Protein AF-A0A7J0E6T0-F1 (afdb_monomer_lite)

pLDDT: mean 89.91, std 10.56, range [43.28, 98.25]

Foldseek 3Di:
DVVLLVCLVPPQLVVCLVCLVVLLVVLLVCCPDDLVCNLVSLQSNLSNCCRNCVVPLPDCSLVSNVVSLLVVCVVPLLPPSSQLSNLVRCLSNCVSNFQVCVVVCVRLVVSLVVQCPDPDPSSVVSSVVVVVSNCVRNPDPDDVPDDD

Organism: NCBI:txid165716

Radius of gyration: 15.79 Å; chains: 1; bounding box: 42×30×42 Å

Structure (mmCIF, N/CA/C/O backbone):
data_AF-A0A7J0E6T0-F1
#
_entry.id   AF-A0A7J0E6T0-F1
#
loop_
_atom_site.group_PDB
_atom_site.id
_atom_site.type_symbol
_atom_site.label_atom_id
_atom_site.label_alt_id
_atom_site.label_comp_id
_atom_site.label_asym_id
_atom_site.label_entity_id
_atom_site.label_seq_id
_atom_site.pdbx_PDB_ins_code
_atom_site.Cartn_x
_atom_site.Cartn_y
_atom_site.Cartn_z
_atom_site.occupancy
_atom_site.B_iso_or_equiv
_atom_site.auth_seq_id
_atom_site.auth_comp_id
_atom_site.auth_asym_id
_atom_site.auth_atom_id
_atom_site.pdbx_PDB_model_num
ATOM 1 N N . MET A 1 1 ? 13.694 12.476 4.412 1.00 83.06 1 MET A N 1
ATOM 2 C CA . MET A 1 1 ? 12.425 11.901 3.908 1.00 83.06 1 MET A CA 1
ATOM 3 C C . MET A 1 1 ? 11.641 12.893 3.055 1.00 83.06 1 MET A C 1
ATOM 5 O O . MET A 1 1 ? 11.474 12.620 1.878 1.00 83.06 1 MET A O 1
ATOM 9 N N . VAL A 1 2 ? 11.247 14.068 3.568 1.00 88.81 2 VAL A N 1
ATOM 10 C CA . VAL A 1 2 ? 10.478 15.071 2.789 1.00 88.81 2 VAL A CA 1
ATOM 11 C C . VAL A 1 2 ? 11.167 15.480 1.480 1.00 88.81 2 VAL A C 1
ATOM 13 O O . VAL A 1 2 ? 10.530 15.484 0.432 1.00 88.81 2 VAL A O 1
ATOM 16 N N . SER A 1 3 ? 12.481 15.731 1.500 1.00 89.38 3 SER A N 1
ATOM 17 C CA . SER A 1 3 ? 13.231 16.058 0.279 1.00 89.38 3 SER A CA 1
ATOM 18 C C . SER A 1 3 ? 13.195 14.929 -0.755 1.00 89.38 3 SER A C 1
ATOM 20 O O . SER A 1 3 ? 13.057 15.203 -1.938 1.00 89.38 3 SER A O 1
ATOM 22 N N . PHE A 1 4 ? 13.245 13.663 -0.326 1.00 88.19 4 PHE A N 1
ATOM 23 C CA . PHE A 1 4 ? 13.138 12.513 -1.230 1.00 88.19 4 PHE A CA 1
ATOM 24 C C . PHE A 1 4 ? 11.735 12.374 -1.821 1.00 88.19 4 PHE A C 1
ATOM 26 O O . PHE A 1 4 ? 11.618 12.105 -3.009 1.00 88.19 4 PHE A O 1
ATOM 33 N N . ILE A 1 5 ? 10.682 12.625 -1.033 1.00 91.25 5 ILE A N 1
ATOM 34 C CA . ILE A 1 5 ? 9.303 12.690 -1.543 1.00 91.25 5 ILE A CA 1
ATOM 35 C C . ILE A 1 5 ? 9.196 13.781 -2.613 1.00 91.25 5 ILE A C 1
ATOM 37 O O . ILE A 1 5 ? 8.655 13.544 -3.691 1.00 91.25 5 ILE A O 1
ATOM 41 N N . HIS A 1 6 ? 9.740 14.970 -2.336 1.00 90.69 6 HIS A N 1
ATOM 42 C CA . HIS A 1 6 ? 9.735 16.075 -3.289 1.00 90.69 6 HIS A CA 1
ATOM 43 C C . HIS A 1 6 ? 10.508 15.728 -4.566 1.00 90.69 6 HIS A C 1
ATOM 45 O O . HIS A 1 6 ? 9.999 15.952 -5.660 1.00 90.69 6 HIS A O 1
ATOM 51 N N . LEU A 1 7 ? 11.705 15.148 -4.448 1.00 89.56 7 LEU A N 1
ATOM 52 C CA . LEU A 1 7 ? 12.484 14.701 -5.603 1.00 89.56 7 LEU A CA 1
ATOM 53 C C . LEU A 1 7 ? 11.707 13.661 -6.413 1.00 89.56 7 LEU A C 1
ATOM 55 O O . LEU A 1 7 ? 11.526 13.842 -7.607 1.00 89.56 7 LEU A O 1
ATOM 59 N N . ALA A 1 8 ? 11.151 12.635 -5.773 1.00 88.50 8 ALA A N 1
ATOM 60 C CA . ALA A 1 8 ? 10.427 11.566 -6.456 1.00 88.50 8 ALA A CA 1
ATOM 61 C C . ALA A 1 8 ? 9.180 12.050 -7.222 1.00 88.50 8 ALA A C 1
ATOM 63 O O . ALA A 1 8 ? 8.813 11.449 -8.229 1.00 88.50 8 ALA A O 1
ATOM 64 N N . LYS A 1 9 ? 8.539 13.137 -6.762 1.00 89.06 9 LYS A N 1
ATOM 65 C CA . LYS A 1 9 ? 7.382 13.757 -7.433 1.00 89.06 9 LYS A CA 1
ATOM 66 C C . LYS A 1 9 ? 7.761 14.689 -8.590 1.00 89.06 9 LYS A C 1
ATOM 68 O O . LYS A 1 9 ? 6.918 14.921 -9.450 1.00 89.06 9 LYS A O 1
ATOM 73 N N . ASN A 1 10 ? 8.977 15.239 -8.604 1.00 89.31 10 ASN A N 1
ATOM 74 C CA . ASN A 1 10 ? 9.367 16.311 -9.533 1.00 89.31 10 ASN A CA 1
ATOM 75 C C . ASN A 1 10 ? 10.509 15.939 -10.491 1.00 89.31 10 ASN A C 1
ATOM 77 O O . ASN A 1 10 ? 10.683 16.595 -11.514 1.00 89.31 10 ASN A O 1
ATOM 81 N N . VAL A 1 11 ? 11.301 14.919 -10.165 1.00 86.19 11 VAL A N 1
ATOM 82 C CA . VAL A 1 11 ? 12.471 14.489 -10.936 1.00 86.19 11 VAL A CA 1
ATOM 83 C C . VAL A 1 11 ? 12.089 13.366 -11.898 1.00 86.19 11 VAL A C 1
ATOM 85 O O . VAL A 1 11 ? 11.204 12.556 -11.619 1.00 86.19 11 VAL A O 1
ATOM 88 N N . ASN A 1 12 ? 12.763 13.310 -13.048 1.00 79.69 12 ASN A N 1
ATOM 89 C CA . ASN A 1 12 ? 12.563 12.244 -14.022 1.00 79.69 12 ASN A CA 1
ATOM 90 C C . ASN A 1 12 ? 13.073 10.898 -13.475 1.00 79.69 12 ASN A C 1
ATOM 92 O O . ASN A 1 12 ? 14.178 10.812 -12.940 1.00 79.69 12 ASN A O 1
ATOM 96 N N . ALA A 1 13 ? 12.308 9.824 -13.683 1.00 79.88 13 ALA A N 1
ATOM 97 C CA . ALA A 1 13 ? 12.660 8.471 -13.248 1.00 79.88 13 ALA A CA 1
ATOM 98 C C . ALA A 1 13 ? 14.049 8.025 -13.740 1.00 79.88 13 ALA A C 1
ATOM 100 O O . ALA A 1 13 ? 14.756 7.310 -13.034 1.00 79.88 13 ALA A O 1
ATOM 101 N N . ALA A 1 14 ? 14.467 8.494 -14.921 1.00 82.31 14 ALA A N 1
ATOM 102 C CA . ALA A 1 14 ? 15.777 8.190 -15.493 1.00 82.31 14 ALA A CA 1
ATOM 103 C C . ALA A 1 14 ? 16.955 8.663 -14.624 1.00 82.31 14 ALA A C 1
ATOM 105 O O . ALA A 1 14 ? 17.997 8.020 -14.640 1.00 82.31 14 ALA A O 1
ATOM 106 N N . GLU A 1 15 ? 16.809 9.750 -13.861 1.00 83.19 15 GLU A N 1
ATOM 107 C CA . GLU A 1 15 ? 17.873 10.256 -12.980 1.00 83.19 15 GLU A CA 1
ATOM 108 C C . GLU A 1 15 ? 17.982 9.424 -11.696 1.00 83.19 15 GLU A C 1
ATOM 110 O O . GLU A 1 15 ? 19.079 9.170 -11.203 1.00 83.19 15 GLU A O 1
ATOM 115 N N . LEU A 1 16 ? 16.845 8.941 -11.186 1.00 83.44 16 LEU A N 1
ATOM 116 C CA . LEU A 1 16 ? 16.788 8.098 -9.989 1.00 83.44 16 LEU A CA 1
ATOM 117 C C . LEU A 1 16 ? 17.165 6.637 -10.275 1.00 83.44 16 LEU A C 1
ATOM 119 O O . LEU A 1 16 ? 17.676 5.961 -9.385 1.00 83.44 16 LEU A O 1
ATOM 123 N N . GLY A 1 17 ? 16.962 6.159 -11.508 1.00 81.69 17 GLY A N 1
ATOM 124 C CA . GLY A 1 17 ? 17.237 4.773 -11.902 1.00 81.69 17 GLY A CA 1
ATOM 125 C C . GLY A 1 17 ? 18.700 4.344 -11.735 1.00 81.69 17 GLY A C 1
ATOM 126 O O . GLY A 1 17 ? 18.964 3.189 -11.427 1.00 81.69 17 GLY A O 1
ATOM 127 N N . TRP A 1 18 ? 19.661 5.269 -11.838 1.00 84.75 18 TRP A N 1
ATOM 128 C CA . TRP A 1 18 ? 21.090 4.964 -11.636 1.00 84.75 18 TRP A CA 1
ATOM 129 C C . TRP A 1 18 ? 21.424 4.521 -10.206 1.00 84.75 18 TRP A C 1
ATOM 131 O O . TRP A 1 18 ? 22.446 3.877 -9.985 1.00 84.75 18 TRP A O 1
ATOM 141 N N . TYR A 1 19 ? 20.567 4.865 -9.244 1.00 88.56 19 TYR A N 1
ATOM 142 C CA . TYR A 1 19 ? 20.732 4.553 -7.825 1.00 88.56 19 TYR A CA 1
ATOM 143 C C . TYR A 1 19 ? 19.592 3.675 -7.295 1.00 88.56 19 TYR A C 1
ATOM 145 O O . TYR A 1 19 ? 19.377 3.622 -6.084 1.00 88.56 19 TYR A O 1
ATOM 153 N N . GLU A 1 20 ? 18.863 3.001 -8.192 1.00 90.31 20 GLU A N 1
ATOM 154 C CA . GLU A 1 20 ? 17.663 2.213 -7.897 1.00 90.31 20 GLU A CA 1
ATOM 155 C C . GLU A 1 20 ? 17.837 1.310 -6.673 1.00 90.31 20 GLU A C 1
ATOM 157 O O . GLU A 1 20 ? 17.125 1.483 -5.684 1.00 90.31 20 GLU A O 1
ATOM 162 N N . ASP A 1 21 ? 18.809 0.396 -6.705 1.00 92.38 21 ASP A N 1
ATOM 163 C CA . ASP A 1 21 ? 18.957 -0.609 -5.651 1.00 92.38 21 ASP A CA 1
ATOM 164 C C . ASP A 1 21 ? 19.275 0.021 -4.292 1.00 92.38 21 ASP A C 1
ATOM 166 O O . ASP A 1 21 ? 18.720 -0.380 -3.272 1.00 92.38 21 ASP A O 1
ATOM 170 N N . VAL A 1 22 ? 20.123 1.052 -4.269 1.00 93.06 22 VAL A N 1
ATOM 171 C CA . VAL A 1 22 ? 20.520 1.738 -3.030 1.00 93.06 22 VAL A CA 1
ATOM 172 C C . VAL A 1 22 ? 19.335 2.492 -2.429 1.00 93.06 22 VAL A C 1
ATOM 174 O O . VAL A 1 22 ? 19.102 2.436 -1.221 1.00 93.06 22 VAL A O 1
ATOM 177 N N . ILE A 1 23 ? 18.565 3.187 -3.270 1.00 92.56 23 ILE A N 1
ATOM 178 C CA . ILE A 1 23 ? 17.395 3.951 -2.834 1.00 92.56 23 ILE A CA 1
ATOM 179 C C . ILE A 1 23 ? 16.306 3.009 -2.312 1.00 92.56 23 ILE A C 1
ATOM 181 O O . ILE A 1 23 ? 15.731 3.261 -1.249 1.00 92.56 23 ILE A O 1
ATOM 185 N N . LEU A 1 24 ? 16.007 1.931 -3.039 1.00 94.06 24 LEU A N 1
ATOM 186 C CA . LEU A 1 24 ? 14.936 1.006 -2.674 1.00 94.06 24 LEU A CA 1
ATOM 187 C C . LEU A 1 24 ? 15.312 0.123 -1.479 1.00 94.06 24 LEU A C 1
ATOM 189 O O . LEU A 1 24 ? 14.441 -0.183 -0.657 1.00 94.06 24 LEU A O 1
ATOM 193 N N . ASP A 1 25 ? 16.591 -0.219 -1.308 1.00 93.94 25 ASP A N 1
ATOM 194 C CA . ASP A 1 25 ? 17.048 -0.902 -0.098 1.00 93.94 25 ASP A CA 1
ATOM 195 C C . ASP A 1 25 ? 16.944 0.011 1.129 1.00 93.94 25 ASP A C 1
ATOM 197 O O . ASP A 1 25 ? 16.386 -0.392 2.152 1.00 93.94 25 ASP A O 1
ATOM 201 N N . ALA A 1 26 ? 17.349 1.280 1.003 1.00 92.25 26 ALA A N 1
ATOM 202 C CA . ALA A 1 26 ? 17.151 2.269 2.058 1.00 92.25 26 ALA A CA 1
ATOM 203 C C . ALA A 1 26 ? 15.661 2.462 2.391 1.00 92.25 26 ALA A C 1
ATOM 205 O O . ALA A 1 26 ? 15.307 2.615 3.561 1.00 92.25 26 ALA A O 1
ATOM 206 N N . CYS A 1 27 ? 14.765 2.419 1.397 1.00 92.94 27 CYS A N 1
ATOM 207 C CA . CYS A 1 27 ? 13.322 2.422 1.647 1.00 92.94 27 CYS A CA 1
ATOM 208 C C . CYS A 1 27 ? 12.912 1.218 2.503 1.00 92.94 27 CYS A C 1
ATOM 210 O O . CYS A 1 27 ? 12.275 1.421 3.531 1.00 92.94 27 CYS A O 1
ATOM 212 N N . CYS A 1 28 ? 13.333 -0.002 2.143 1.00 91.12 28 CYS A N 1
ATOM 213 C CA . CYS A 1 28 ? 13.024 -1.217 2.908 1.00 91.12 28 CYS A CA 1
ATOM 214 C C . CYS A 1 28 ? 13.484 -1.120 4.367 1.00 91.12 28 CYS A C 1
ATOM 216 O O . CYS A 1 28 ? 12.699 -1.372 5.277 1.00 91.12 28 CYS A O 1
ATOM 218 N N . GLN A 1 29 ? 14.735 -0.712 4.596 1.00 90.25 29 GLN A N 1
ATOM 219 C CA . GLN A 1 29 ? 15.300 -0.602 5.944 1.00 90.25 29 GLN A CA 1
ATOM 220 C C . GLN A 1 29 ? 14.546 0.422 6.805 1.00 90.25 29 GLN A C 1
ATOM 222 O O . GLN A 1 29 ? 14.337 0.207 7.998 1.00 90.25 29 GLN A O 1
ATOM 227 N N . ASN A 1 30 ? 14.076 1.515 6.195 1.00 90.50 30 ASN A N 1
ATOM 228 C CA . ASN A 1 30 ? 13.333 2.553 6.902 1.00 90.50 30 ASN A CA 1
ATOM 229 C C . ASN A 1 30 ? 11.903 2.138 7.286 1.00 90.50 30 ASN A C 1
ATOM 231 O O . ASN A 1 30 ? 11.332 2.771 8.173 1.00 90.50 30 ASN A O 1
ATOM 235 N N . ILE A 1 31 ? 11.318 1.086 6.699 1.00 88.31 31 ILE A N 1
ATOM 236 C CA . ILE A 1 31 ? 9.972 0.599 7.072 1.00 88.31 31 ILE A CA 1
ATOM 237 C C . ILE A 1 31 ? 9.936 0.172 8.557 1.00 88.31 31 ILE A C 1
ATOM 239 O O . ILE A 1 31 ? 8.924 0.329 9.234 1.00 88.31 31 ILE A O 1
ATOM 243 N N . ALA A 1 32 ? 11.061 -0.245 9.138 1.00 82.06 32 ALA A N 1
ATOM 244 C CA . ALA A 1 32 ? 11.132 -0.581 10.560 1.00 82.06 32 ALA A CA 1
ATOM 245 C C . ALA A 1 32 ? 11.173 0.618 11.530 1.00 82.06 32 ALA A C 1
ATOM 247 O O . ALA A 1 32 ? 11.399 0.431 12.725 1.00 82.06 32 ALA A O 1
ATOM 248 N N . SER A 1 33 ? 10.943 1.838 11.042 1.00 80.75 33 SER A N 1
ATOM 249 C CA . SER A 1 33 ? 11.016 3.070 11.834 1.00 80.75 33 SER A CA 1
ATOM 250 C C . SER A 1 33 ? 9.925 3.218 12.910 1.00 80.75 33 SER A C 1
ATOM 252 O O . SER A 1 33 ? 8.929 2.485 12.954 1.00 80.75 33 SER A O 1
ATOM 254 N N . SER A 1 34 ? 10.124 4.212 13.785 1.00 80.12 34 SER A N 1
ATOM 255 C CA . SER A 1 34 ? 9.163 4.633 14.808 1.00 80.12 34 SER A CA 1
ATOM 256 C C . SER A 1 34 ? 7.873 5.212 14.209 1.00 80.12 34 SER A C 1
ATOM 258 O O . SER A 1 34 ? 7.821 5.611 13.043 1.00 80.12 34 SER A O 1
ATOM 260 N N . ASP A 1 35 ? 6.828 5.279 15.038 1.00 79.12 35 ASP A N 1
ATOM 261 C CA . ASP A 1 35 ? 5.486 5.733 14.646 1.00 79.12 35 ASP A CA 1
ATOM 262 C C . ASP A 1 35 ? 5.479 7.172 14.108 1.00 79.12 35 ASP A C 1
ATOM 264 O O . ASP A 1 35 ? 4.828 7.445 13.102 1.00 79.12 35 ASP A O 1
ATOM 268 N N . GLU A 1 36 ? 6.279 8.062 14.701 1.00 85.06 36 GLU A N 1
ATOM 269 C CA . GLU A 1 36 ? 6.322 9.495 14.367 1.00 85.06 36 GLU A CA 1
ATOM 270 C C . GLU A 1 36 ? 6.668 9.771 12.897 1.00 85.06 36 GLU A C 1
ATOM 272 O O . GLU A 1 36 ? 6.155 10.710 12.287 1.00 85.06 36 GLU A O 1
ATOM 277 N N . ILE A 1 37 ? 7.540 8.948 12.310 1.00 89.00 37 ILE A N 1
ATOM 278 C CA . ILE A 1 37 ? 8.016 9.127 10.933 1.00 89.00 37 ILE A CA 1
ATOM 279 C C . ILE A 1 37 ? 7.409 8.126 9.957 1.00 89.00 37 ILE A C 1
ATOM 281 O O . ILE A 1 37 ? 7.618 8.258 8.750 1.00 89.00 37 ILE A O 1
ATOM 285 N N . TRP A 1 38 ? 6.620 7.166 10.446 1.00 90.88 38 TRP A N 1
ATOM 286 C CA . TRP A 1 38 ? 6.018 6.115 9.628 1.00 90.88 38 TRP A CA 1
ATOM 287 C C . TRP A 1 38 ? 5.267 6.681 8.423 1.00 90.88 38 TRP A C 1
ATOM 289 O O . TRP A 1 38 ? 5.419 6.184 7.309 1.00 90.88 38 TRP A O 1
ATOM 299 N N . ASN A 1 39 ? 4.539 7.786 8.609 1.00 92.81 39 ASN A N 1
ATOM 300 C CA . ASN A 1 39 ? 3.807 8.401 7.511 1.00 92.81 39 ASN A CA 1
ATOM 301 C C . ASN A 1 39 ? 4.686 8.901 6.371 1.00 92.81 39 ASN A C 1
ATOM 303 O O . ASN A 1 39 ? 4.385 8.663 5.201 1.00 92.81 39 ASN A O 1
ATOM 307 N N . LEU A 1 40 ? 5.806 9.528 6.715 1.00 93.75 40 LEU A N 1
ATOM 308 C CA . LEU A 1 40 ? 6.773 9.986 5.729 1.00 93.75 40 LEU A CA 1
ATOM 309 C C . LEU A 1 40 ? 7.489 8.805 5.069 1.00 93.75 40 LEU A C 1
ATOM 311 O O . LEU A 1 40 ? 7.773 8.863 3.876 1.00 93.75 40 LEU A O 1
ATOM 315 N N . VAL A 1 41 ? 7.763 7.733 5.817 1.00 94.00 41 VAL A N 1
ATOM 316 C CA . VAL A 1 41 ? 8.403 6.519 5.292 1.00 94.00 41 VAL A CA 1
ATOM 317 C C . VAL A 1 41 ? 7.510 5.818 4.276 1.00 94.00 41 VAL A C 1
ATOM 319 O O . VAL A 1 41 ? 7.993 5.461 3.201 1.00 94.00 41 VAL A O 1
ATOM 322 N N . VAL A 1 42 ? 6.224 5.627 4.584 1.00 95.31 42 VAL A N 1
ATOM 323 C CA . VAL A 1 42 ? 5.271 4.996 3.662 1.00 95.31 42 VAL A CA 1
ATOM 324 C C . VAL A 1 42 ? 5.147 5.827 2.392 1.00 95.31 42 VAL A C 1
ATOM 326 O O . VAL A 1 42 ? 5.325 5.281 1.303 1.00 95.31 42 VAL A O 1
ATOM 329 N N . GLU A 1 43 ? 4.882 7.131 2.515 1.00 95.88 43 GLU A N 1
ATOM 330 C CA . GLU A 1 43 ? 4.736 8.013 1.354 1.00 95.88 43 GLU A CA 1
ATOM 331 C C . GLU A 1 43 ? 5.997 7.991 0.486 1.00 95.88 43 GLU A C 1
ATOM 333 O O . GLU A 1 43 ? 5.927 7.743 -0.717 1.00 95.88 43 GLU A O 1
ATOM 338 N N . MET A 1 44 ? 7.165 8.185 1.102 1.00 95.38 44 MET A N 1
ATOM 339 C CA . MET A 1 44 ? 8.452 8.166 0.411 1.00 95.38 44 MET A CA 1
ATOM 340 C C . MET A 1 44 ? 8.673 6.847 -0.327 1.00 95.38 44 MET A C 1
ATOM 342 O O . MET A 1 44 ? 9.036 6.863 -1.501 1.00 95.38 44 MET A O 1
ATOM 346 N N . SER A 1 45 ? 8.421 5.722 0.341 1.00 95.56 45 SER A N 1
ATOM 347 C CA . SER A 1 45 ? 8.636 4.387 -0.218 1.00 95.56 45 SER A CA 1
ATOM 348 C C . SER A 1 45 ? 7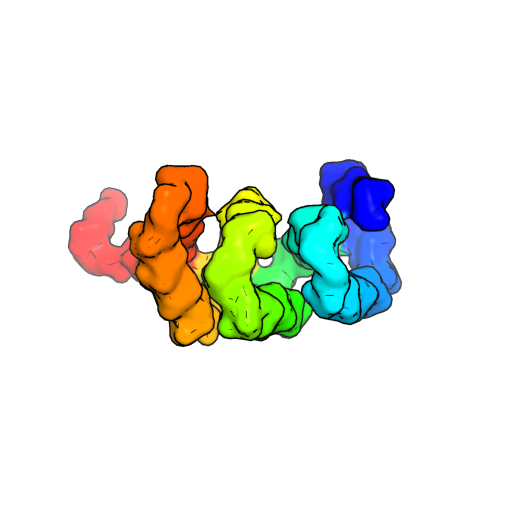.706 4.119 -1.400 1.00 95.56 45 SER A C 1
ATOM 350 O O . SER A 1 45 ? 8.161 3.634 -2.432 1.00 95.56 45 SER A O 1
ATOM 352 N N . VAL A 1 46 ? 6.420 4.473 -1.290 1.00 96.31 46 VAL A N 1
ATOM 353 C CA . VAL A 1 46 ? 5.451 4.312 -2.384 1.00 96.31 46 VAL A CA 1
ATOM 354 C C . VAL A 1 46 ? 5.827 5.184 -3.581 1.00 96.31 46 VAL A C 1
ATOM 356 O O . VAL A 1 46 ? 5.862 4.693 -4.713 1.00 96.31 46 VAL A O 1
ATOM 359 N N . VAL A 1 47 ? 6.128 6.466 -3.358 1.00 95.19 47 VAL A N 1
ATOM 360 C CA . VAL A 1 47 ? 6.414 7.404 -4.451 1.00 95.19 47 VAL A CA 1
ATOM 361 C C . VAL A 1 47 ? 7.736 7.057 -5.139 1.00 95.19 47 VAL A C 1
ATOM 363 O O . VAL A 1 47 ? 7.769 7.001 -6.365 1.00 95.19 47 VAL A O 1
ATOM 366 N N . LEU A 1 48 ? 8.809 6.763 -4.395 1.00 94.44 48 LEU A N 1
ATOM 367 C CA . LEU A 1 48 ? 10.094 6.379 -4.992 1.00 94.44 48 LEU A CA 1
ATOM 368 C C . LEU A 1 48 ? 9.991 5.068 -5.763 1.00 94.44 48 LEU A C 1
ATOM 370 O O . LEU A 1 48 ? 10.424 5.008 -6.910 1.00 94.44 48 LEU A O 1
ATOM 374 N N . LEU A 1 49 ? 9.373 4.043 -5.173 1.00 94.75 49 LEU A N 1
ATOM 375 C CA . LEU A 1 49 ? 9.210 2.751 -5.830 1.00 94.75 49 LEU A CA 1
ATOM 376 C C . LEU A 1 49 ? 8.416 2.880 -7.130 1.00 94.75 49 LEU A C 1
ATOM 378 O O . LEU A 1 49 ? 8.848 2.390 -8.168 1.00 94.75 49 LEU A O 1
ATOM 382 N N . THR A 1 50 ? 7.271 3.561 -7.092 1.00 92.94 50 THR A N 1
ATOM 383 C CA . THR A 1 50 ? 6.431 3.728 -8.287 1.00 92.94 50 THR A CA 1
ATOM 384 C C . THR A 1 50 ? 7.044 4.660 -9.330 1.00 92.94 50 THR A C 1
ATOM 386 O O . THR A 1 50 ? 6.732 4.509 -10.509 1.00 92.94 50 THR A O 1
ATOM 389 N N . CYS A 1 51 ? 7.919 5.589 -8.931 1.00 91.75 51 CYS A N 1
ATOM 390 C CA . CYS A 1 51 ? 8.682 6.430 -9.849 1.00 91.75 51 CYS A CA 1
ATOM 391 C C . CYS A 1 51 ? 9.789 5.627 -10.547 1.00 91.75 51 CYS A C 1
ATOM 393 O O . CYS A 1 51 ? 9.839 5.601 -11.776 1.00 91.75 51 CYS A O 1
ATOM 395 N N . ILE A 1 52 ? 10.617 4.912 -9.778 1.00 91.88 52 ILE A N 1
ATOM 396 C CA . ILE A 1 52 ? 11.773 4.158 -10.282 1.00 91.88 52 ILE A CA 1
ATOM 397 C C . ILE A 1 52 ? 11.325 2.932 -11.095 1.00 91.88 52 ILE A C 1
ATOM 399 O O . ILE A 1 52 ? 11.762 2.743 -12.225 1.00 91.88 52 ILE A O 1
ATOM 403 N N . GLN A 1 53 ? 10.381 2.138 -10.576 1.00 90.25 53 GLN A N 1
ATOM 404 C CA . GLN A 1 53 ? 9.935 0.876 -11.190 1.00 90.25 53 GLN A CA 1
ATOM 405 C C . GLN A 1 53 ? 8.741 1.027 -12.139 1.00 90.25 53 GLN A C 1
ATOM 407 O O . GLN A 1 53 ? 8.084 0.041 -12.482 1.00 90.25 53 GLN A O 1
ATOM 412 N N . ARG A 1 54 ? 8.415 2.250 -12.576 1.00 82.88 54 ARG A N 1
ATOM 413 C CA . ARG A 1 54 ? 7.208 2.524 -13.376 1.00 82.88 54 ARG A CA 1
ATOM 414 C C . ARG A 1 54 ? 7.102 1.658 -14.636 1.00 82.88 54 ARG A C 1
ATOM 416 O O . ARG A 1 54 ? 6.001 1.294 -15.041 1.00 82.88 54 ARG A O 1
ATOM 423 N N . SER A 1 55 ? 8.235 1.359 -15.269 1.00 82.94 55 SER A N 1
ATOM 424 C CA . SER A 1 55 ? 8.325 0.555 -16.493 1.00 82.94 55 SER A CA 1
ATOM 425 C C . SER A 1 55 ? 8.272 -0.956 -16.244 1.00 82.94 55 SER A C 1
ATOM 427 O O . SER A 1 55 ? 8.027 -1.711 -17.185 1.00 82.94 55 SER A O 1
ATOM 429 N N . ASN A 1 56 ? 8.465 -1.409 -15.000 1.00 87.19 56 ASN A N 1
ATOM 430 C CA . ASN A 1 56 ? 8.528 -2.820 -14.633 1.00 87.19 56 ASN A CA 1
ATOM 431 C C . ASN A 1 56 ? 7.634 -3.136 -13.415 1.00 87.19 56 ASN A C 1
ATOM 433 O O . ASN A 1 56 ? 8.131 -3.352 -12.308 1.00 87.19 56 ASN A O 1
ATOM 437 N N . PRO A 1 57 ? 6.305 -3.255 -13.601 1.00 81.06 57 PRO A N 1
ATOM 438 C CA . PRO A 1 57 ? 5.370 -3.568 -12.514 1.00 81.06 57 PRO A CA 1
ATOM 439 C C . PRO A 1 57 ? 5.557 -4.974 -11.915 1.00 81.06 57 PRO A C 1
ATOM 441 O O . PRO A 1 57 ? 4.935 -5.300 -10.909 1.00 81.06 57 PRO A O 1
ATOM 444 N N . ARG A 1 58 ? 6.395 -5.822 -12.530 1.00 87.00 58 ARG A N 1
ATOM 445 C CA . ARG A 1 58 ? 6.761 -7.158 -12.030 1.00 87.00 58 ARG A CA 1
ATOM 446 C C . ARG A 1 58 ? 8.107 -7.177 -11.306 1.00 87.00 58 ARG A C 1
ATOM 448 O O . ARG A 1 58 ? 8.608 -8.256 -11.002 1.00 87.00 58 ARG A O 1
ATOM 455 N N . SER A 1 59 ? 8.702 -6.011 -11.058 1.00 91.69 59 SER A N 1
ATOM 456 C CA . SER A 1 59 ? 9.935 -5.910 -10.287 1.00 91.69 59 SER A CA 1
ATOM 457 C C . SER A 1 59 ? 9.758 -6.529 -8.900 1.00 91.69 59 SER A C 1
ATOM 459 O O . SER A 1 59 ? 8.769 -6.268 -8.210 1.00 91.69 59 SER A O 1
ATOM 461 N N . THR A 1 60 ? 10.742 -7.319 -8.472 1.00 93.62 60 THR A N 1
ATOM 462 C CA . THR A 1 60 ? 10.775 -7.942 -7.139 1.00 93.62 60 THR A CA 1
ATOM 463 C C . THR A 1 60 ? 10.801 -6.899 -6.021 1.00 93.62 60 THR A C 1
ATOM 465 O O . THR A 1 60 ? 10.393 -7.184 -4.896 1.00 93.62 60 THR A O 1
ATOM 468 N N . TRP A 1 61 ? 11.193 -5.658 -6.327 1.00 95.25 61 TRP A N 1
ATOM 469 C CA . TRP A 1 61 ? 11.126 -4.537 -5.396 1.00 95.25 61 TRP A CA 1
ATOM 470 C C . TRP A 1 61 ? 9.699 -4.219 -4.933 1.00 95.25 61 TRP A C 1
ATOM 472 O O . TRP A 1 61 ? 9.520 -3.851 -3.771 1.00 95.25 61 TRP A O 1
ATOM 482 N N . PHE A 1 62 ? 8.680 -4.418 -5.783 1.00 94.06 62 PHE A N 1
ATOM 483 C CA . PHE A 1 62 ? 7.280 -4.283 -5.361 1.00 94.06 62 PHE A CA 1
ATOM 484 C C . PHE A 1 62 ? 6.912 -5.310 -4.302 1.00 94.06 62 PHE A C 1
ATOM 486 O O . PHE A 1 62 ? 6.341 -4.950 -3.274 1.00 94.06 62 PHE A O 1
ATOM 493 N N . GLU A 1 63 ? 7.277 -6.571 -4.530 1.00 92.81 63 GLU A N 1
ATOM 494 C CA . GLU A 1 63 ? 7.034 -7.648 -3.579 1.00 92.81 63 GLU A CA 1
ATOM 495 C C . GLU A 1 63 ? 7.767 -7.390 -2.259 1.00 92.81 63 GLU A C 1
ATOM 497 O O . GLU A 1 63 ? 7.147 -7.485 -1.200 1.00 92.81 63 GLU A O 1
ATOM 502 N N . LYS A 1 64 ? 9.054 -7.021 -2.315 1.00 94.56 64 LYS A N 1
ATOM 503 C CA . LYS A 1 64 ? 9.899 -6.781 -1.136 1.00 94.56 64 LYS A CA 1
ATOM 504 C C . LYS A 1 64 ? 9.346 -5.639 -0.277 1.00 94.56 64 LYS A C 1
ATOM 506 O O . LYS A 1 64 ? 9.035 -5.855 0.891 1.00 94.56 64 LYS A O 1
ATOM 511 N N . ILE A 1 65 ? 9.138 -4.454 -0.858 1.00 95.50 65 ILE A N 1
ATOM 512 C CA . ILE A 1 65 ? 8.655 -3.274 -0.118 1.00 95.50 65 ILE A CA 1
ATOM 513 C C . ILE A 1 65 ? 7.238 -3.493 0.418 1.00 95.50 65 ILE A C 1
ATOM 515 O O . ILE A 1 65 ? 6.977 -3.210 1.589 1.00 95.50 65 ILE A O 1
ATOM 519 N N . LEU A 1 66 ? 6.321 -4.022 -0.401 1.00 95.31 66 LEU A N 1
ATOM 520 C CA . LEU A 1 66 ? 4.959 -4.296 0.056 1.00 95.31 66 LEU A CA 1
ATOM 521 C C . LEU A 1 66 ? 4.961 -5.339 1.178 1.00 95.31 66 LEU A C 1
ATOM 523 O O . LEU A 1 66 ? 4.242 -5.180 2.163 1.00 95.31 66 LEU A O 1
ATOM 527 N N . SER A 1 67 ? 5.786 -6.380 1.062 1.00 94.50 67 SER A N 1
ATOM 528 C CA . SER A 1 67 ? 5.883 -7.417 2.086 1.00 94.50 67 SER A CA 1
ATOM 529 C C . SER A 1 67 ? 6.406 -6.884 3.409 1.00 94.50 67 SER A C 1
ATOM 531 O O . SER A 1 67 ? 5.857 -7.265 4.440 1.00 94.50 67 SER A O 1
ATOM 533 N N . GLU A 1 68 ? 7.400 -5.996 3.393 1.00 95.31 68 GLU A N 1
ATOM 534 C CA . GLU A 1 68 ? 7.898 -5.339 4.603 1.00 95.31 68 GLU A CA 1
ATOM 535 C C . GLU A 1 68 ? 6.827 -4.448 5.244 1.00 95.31 68 GLU A C 1
ATOM 537 O O . GLU A 1 68 ? 6.556 -4.571 6.441 1.00 95.31 68 GLU A O 1
ATOM 542 N N . MET A 1 69 ? 6.134 -3.613 4.456 1.00 95.38 69 MET A N 1
ATOM 543 C CA . MET A 1 69 ? 5.035 -2.786 4.977 1.00 95.38 69 MET A CA 1
ATOM 544 C C . MET A 1 69 ? 3.946 -3.641 5.632 1.00 95.38 69 MET A C 1
ATOM 546 O O . MET A 1 69 ? 3.513 -3.350 6.748 1.00 95.38 69 MET A O 1
ATOM 550 N N . LEU A 1 70 ? 3.528 -4.719 4.962 1.00 95.75 70 LEU A N 1
ATOM 551 C CA . LEU A 1 70 ? 2.521 -5.641 5.486 1.00 95.75 70 LEU A CA 1
ATOM 552 C C . LEU A 1 70 ? 3.002 -6.338 6.759 1.00 95.75 70 LEU A C 1
ATOM 554 O O . LEU A 1 70 ? 2.236 -6.419 7.713 1.00 95.75 70 LEU A O 1
ATOM 558 N N . SER A 1 71 ? 4.268 -6.759 6.827 1.00 94.38 71 SER A N 1
ATOM 559 C CA . SER A 1 71 ? 4.836 -7.393 8.025 1.00 94.38 71 SER A CA 1
ATOM 560 C C . SER A 1 71 ? 4.770 -6.458 9.230 1.00 94.38 71 SER A C 1
ATOM 562 O O . SER A 1 71 ? 4.460 -6.883 10.343 1.00 94.38 71 SER A O 1
ATOM 564 N N . HIS A 1 72 ? 5.019 -5.165 9.020 1.00 92.12 72 HIS A N 1
ATOM 565 C CA . HIS A 1 72 ? 4.907 -4.164 10.075 1.00 92.12 72 HIS A CA 1
ATOM 566 C C . HIS A 1 72 ? 3.464 -3.902 10.515 1.00 92.12 72 HIS A C 1
ATOM 568 O O . HIS A 1 72 ? 3.213 -3.730 11.710 1.00 92.12 72 HIS A O 1
ATOM 574 N N . LEU A 1 73 ? 2.514 -3.907 9.581 1.00 94.69 73 LEU A N 1
ATOM 575 C CA . LEU A 1 73 ? 1.092 -3.721 9.879 1.00 94.69 73 LEU A CA 1
ATOM 576 C C . LEU A 1 73 ? 0.492 -4.943 10.582 1.00 94.69 73 LEU A C 1
ATOM 578 O O . LEU A 1 73 ? -0.270 -4.783 11.529 1.00 94.69 73 LEU A O 1
ATOM 582 N N . GLU A 1 74 ? 0.885 -6.152 10.185 1.00 95.00 74 GLU A N 1
ATOM 583 C CA . GLU A 1 74 ? 0.471 -7.415 10.808 1.00 95.00 74 GLU A CA 1
ATOM 584 C C . GLU A 1 74 ? 0.964 -7.542 12.258 1.00 95.00 74 GLU A C 1
ATOM 586 O O . GLU A 1 74 ? 0.270 -8.123 13.092 1.00 95.00 74 GLU A O 1
ATOM 591 N N . ARG A 1 75 ? 2.128 -6.964 12.594 1.00 92.94 75 ARG A N 1
ATOM 592 C CA . ARG A 1 75 ? 2.641 -6.913 13.978 1.00 92.94 75 ARG A CA 1
ATOM 593 C C . ARG A 1 75 ? 1.878 -5.926 14.863 1.00 92.94 75 ARG A C 1
ATOM 595 O O . ARG A 1 75 ? 1.742 -6.160 16.062 1.00 92.94 75 ARG A O 1
ATOM 602 N N . HIS A 1 76 ? 1.371 -4.836 14.287 1.00 89.88 76 HIS A N 1
ATOM 603 C CA . HIS A 1 76 ? 0.685 -3.767 15.022 1.00 89.88 76 HIS A CA 1
ATOM 604 C C . HIS A 1 76 ? -0.653 -3.361 14.377 1.00 89.88 76 H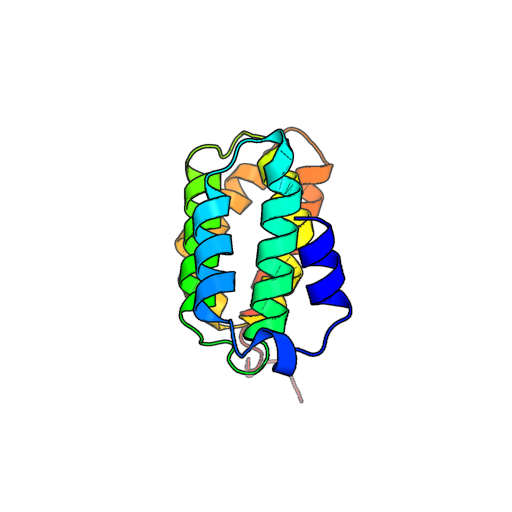IS A C 1
ATOM 606 O O . HIS A 1 76 ? -0.877 -2.177 14.115 1.00 89.88 76 HIS A O 1
ATOM 612 N N . PRO A 1 77 ? -1.599 -4.295 14.167 1.00 89.06 77 PRO A N 1
ATOM 613 C CA . PRO A 1 77 ? -2.780 -4.038 13.340 1.00 89.06 77 PRO A CA 1
ATOM 614 C C . PRO A 1 77 ? -3.783 -3.079 13.996 1.00 89.06 77 PRO A C 1
ATOM 616 O O . PRO A 1 77 ? -4.652 -2.534 13.321 1.00 89.06 77 PRO A O 1
ATOM 619 N N . ARG A 1 78 ? -3.683 -2.856 15.312 1.00 90.69 78 ARG A N 1
ATOM 620 C CA . ARG A 1 78 ? -4.529 -1.907 16.055 1.00 90.69 78 ARG A CA 1
ATOM 621 C C . ARG A 1 78 ? -3.944 -0.495 16.129 1.00 90.69 78 ARG A C 1
ATOM 623 O O . ARG A 1 78 ? -4.618 0.396 16.634 1.00 90.69 78 ARG A O 1
ATOM 630 N N . ASN A 1 79 ? -2.720 -0.276 15.644 1.00 93.12 79 ASN A N 1
ATOM 631 C CA . ASN A 1 79 ? -2.126 1.056 15.631 1.00 93.12 79 ASN A CA 1
ATOM 632 C C . ASN A 1 79 ? -2.827 1.917 14.566 1.00 93.12 79 ASN A C 1
ATOM 634 O O . ASN A 1 79 ? -2.630 1.733 13.361 1.00 93.12 79 ASN A O 1
ATOM 638 N N . LYS A 1 80 ? -3.679 2.835 15.037 1.00 93.38 80 LYS A N 1
ATOM 639 C CA . LYS A 1 80 ? -4.528 3.684 14.197 1.00 93.38 80 LYS A CA 1
ATOM 640 C C . LYS A 1 80 ? -3.706 4.548 13.242 1.00 93.38 80 LYS A C 1
ATOM 642 O O . LYS A 1 80 ? -4.003 4.581 12.051 1.00 93.38 80 LYS A O 1
ATOM 647 N N . GLU A 1 81 ? -2.662 5.204 13.741 1.00 92.44 81 GLU A N 1
ATOM 648 C CA . GLU A 1 81 ? -1.833 6.110 12.940 1.00 92.44 81 GLU A CA 1
ATOM 649 C C . GLU A 1 81 ? -1.118 5.362 11.814 1.00 92.44 81 GLU A C 1
ATOM 651 O O . GLU A 1 81 ? -1.162 5.790 10.656 1.00 92.44 81 GLU A O 1
ATOM 656 N N . ARG A 1 82 ? -0.547 4.186 12.121 1.00 92.62 82 ARG A N 1
ATOM 657 C CA . ARG A 1 82 ? 0.129 3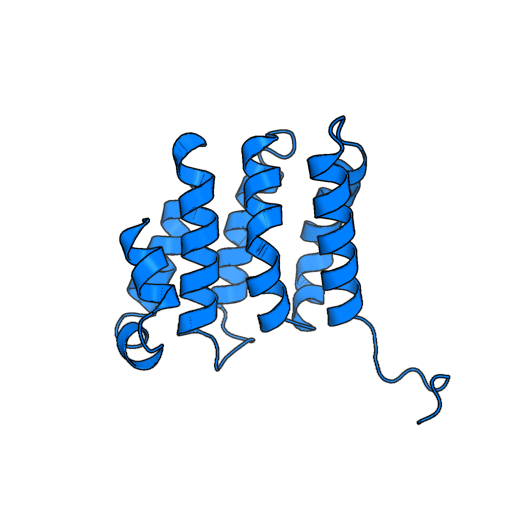.354 11.117 1.00 92.62 82 ARG A CA 1
ATOM 658 C C . ARG A 1 82 ? -0.800 2.918 9.997 1.00 92.62 82 ARG A C 1
ATOM 660 O O . ARG A 1 82 ? -0.441 3.013 8.821 1.00 92.62 82 ARG A O 1
ATOM 667 N N . ARG A 1 83 ? -1.988 2.449 10.371 1.00 94.88 83 ARG A N 1
ATOM 668 C CA . ARG A 1 83 ? -3.018 1.998 9.440 1.00 94.88 83 ARG A CA 1
ATOM 669 C C . ARG A 1 83 ? -3.497 3.131 8.542 1.00 94.88 83 ARG A C 1
ATOM 671 O O . ARG A 1 83 ? -3.479 2.974 7.325 1.00 94.88 83 ARG A O 1
ATOM 678 N N . ILE A 1 84 ? -3.906 4.258 9.126 1.00 95.62 84 ILE A N 1
ATOM 679 C CA . ILE A 1 84 ? -4.432 5.404 8.371 1.00 95.62 84 ILE A CA 1
ATOM 680 C C . ILE A 1 84 ? -3.379 5.918 7.397 1.00 95.62 84 ILE A C 1
ATOM 682 O O . ILE A 1 84 ? -3.674 6.130 6.223 1.00 95.62 84 ILE A O 1
ATOM 686 N N . SER A 1 85 ? -2.141 6.072 7.863 1.00 95.25 85 SER A N 1
ATOM 687 C CA . SER A 1 85 ? -1.048 6.511 7.009 1.00 95.25 85 SER A CA 1
ATOM 688 C C . SER A 1 85 ? -0.808 5.557 5.834 1.00 95.25 85 SER A C 1
ATOM 690 O O . SER A 1 85 ? -0.739 5.993 4.685 1.00 95.25 85 SER A O 1
ATOM 692 N N . TRP A 1 86 ? -0.741 4.250 6.099 1.00 97.19 86 TRP A N 1
ATOM 693 C CA . TRP A 1 86 ? -0.543 3.268 5.041 1.00 97.19 86 TRP A CA 1
ATOM 694 C C . TRP A 1 86 ? -1.685 3.284 4.022 1.00 97.19 86 TRP A C 1
ATOM 696 O O . TRP A 1 86 ? -1.442 3.368 2.818 1.00 97.19 86 TRP A O 1
ATOM 706 N N . LEU A 1 87 ? -2.933 3.297 4.496 1.00 97.69 87 LEU A N 1
ATOM 707 C CA . LEU A 1 87 ? -4.108 3.327 3.630 1.00 97.69 87 LEU A CA 1
ATOM 708 C C . LEU A 1 87 ? -4.177 4.592 2.762 1.00 97.69 87 LEU A C 1
ATOM 710 O O . LEU A 1 87 ? -4.641 4.495 1.626 1.00 97.69 87 LEU A O 1
ATOM 714 N N . LYS A 1 88 ? -3.720 5.750 3.261 1.00 97.19 88 LYS A N 1
ATOM 715 C CA . LYS A 1 88 ? -3.700 7.019 2.509 1.00 97.19 88 LYS A CA 1
ATOM 716 C C . LYS A 1 88 ? -2.772 6.979 1.295 1.00 97.19 88 LYS A C 1
ATOM 718 O O . LYS A 1 88 ? -3.110 7.555 0.267 1.00 97.19 88 LYS A O 1
ATOM 723 N N . HIS A 1 89 ? -1.638 6.286 1.391 1.00 97.00 89 HIS A N 1
ATOM 724 C CA . HIS A 1 89 ? -0.596 6.342 0.356 1.00 97.00 89 HIS A CA 1
ATOM 725 C C . HIS A 1 89 ? -0.543 5.108 -0.547 1.00 97.00 89 HIS A C 1
ATOM 727 O O . HIS A 1 89 ? -0.123 5.210 -1.697 1.00 97.00 89 HIS A O 1
ATOM 733 N N . ILE A 1 90 ? -0.981 3.938 -0.073 1.00 97.25 90 ILE A N 1
ATOM 734 C CA . ILE A 1 90 ? -0.735 2.665 -0.771 1.00 97.25 90 ILE A CA 1
ATOM 735 C C . ILE A 1 90 ? -1.433 2.532 -2.135 1.00 97.25 90 ILE A C 1
ATOM 737 O O . ILE A 1 90 ? -1.009 1.744 -2.980 1.00 97.25 90 ILE A O 1
ATOM 741 N N . GLU A 1 91 ? -2.480 3.316 -2.398 1.00 96.44 91 GLU A N 1
ATOM 742 C CA . GLU A 1 91 ? -3.235 3.243 -3.654 1.00 96.44 91 GLU A CA 1
ATOM 743 C C . GLU A 1 91 ? -2.358 3.432 -4.900 1.00 96.44 91 GLU A C 1
ATOM 745 O O . GLU A 1 91 ? -2.535 2.728 -5.896 1.00 96.44 91 GLU A O 1
ATOM 750 N N . GLN A 1 92 ? -1.378 4.336 -4.846 1.00 94.88 92 GLN A N 1
ATOM 751 C CA . GLN A 1 92 ? -0.457 4.554 -5.962 1.00 94.88 92 GLN A CA 1
ATOM 752 C C . GLN A 1 92 ? 0.345 3.285 -6.287 1.00 94.88 92 GLN A C 1
ATOM 754 O O . GLN A 1 92 ? 0.496 2.943 -7.460 1.00 94.88 92 GLN A O 1
ATOM 759 N N . LEU A 1 93 ? 0.790 2.547 -5.266 1.00 95.44 93 LEU A N 1
ATOM 760 C CA . LEU A 1 93 ? 1.471 1.264 -5.443 1.00 95.44 93 LEU A CA 1
ATOM 761 C C . LEU A 1 93 ? 0.527 0.230 -6.058 1.00 95.44 93 LEU A C 1
ATOM 763 O O . LEU A 1 93 ? 0.895 -0.438 -7.023 1.00 95.44 93 LEU A O 1
ATOM 767 N N . PHE A 1 94 ? -0.707 0.132 -5.555 1.00 95.50 94 PHE A N 1
ATOM 768 C CA . PHE A 1 94 ? -1.696 -0.805 -6.091 1.00 95.50 94 PHE A CA 1
ATOM 769 C C . PHE A 1 94 ? -1.952 -0.584 -7.581 1.00 95.50 94 PHE A C 1
ATOM 771 O O . PHE A 1 94 ? -1.938 -1.546 -8.348 1.00 95.50 94 PHE A O 1
ATOM 778 N N . ASN A 1 95 ? -2.116 0.668 -8.007 1.00 93.69 95 ASN A N 1
ATOM 779 C CA . ASN A 1 95 ? -2.369 1.000 -9.408 1.00 93.69 95 ASN A CA 1
ATOM 780 C C . ASN A 1 95 ? -1.235 0.573 -10.353 1.00 93.69 95 ASN A C 1
ATOM 782 O O . ASN A 1 95 ? -1.514 0.230 -11.500 1.00 93.69 95 ASN A O 1
ATOM 786 N N . VAL A 1 96 ? 0.018 0.564 -9.886 1.00 92.00 96 VAL A N 1
ATOM 787 C CA . VAL A 1 96 ? 1.158 0.094 -10.688 1.00 92.00 96 VAL A CA 1
ATOM 788 C C . VAL A 1 96 ? 1.237 -1.434 -10.705 1.00 92.00 96 VAL A C 1
ATOM 790 O O . VAL A 1 96 ? 1.406 -2.020 -11.772 1.00 92.00 96 VAL A O 1
ATOM 793 N N . VAL A 1 97 ? 1.068 -2.092 -9.554 1.00 91.56 97 VAL A N 1
ATOM 794 C CA . VAL A 1 97 ? 1.164 -3.562 -9.436 1.00 91.56 97 VAL A CA 1
ATOM 795 C C . VAL A 1 97 ? 0.004 -4.274 -10.151 1.00 91.56 97 VAL A C 1
ATOM 797 O O . VAL A 1 97 ? 0.188 -5.326 -10.772 1.00 91.56 97 VAL A O 1
ATOM 800 N N . GLY A 1 98 ? -1.204 -3.708 -10.097 1.00 91.00 98 GLY A N 1
ATOM 801 C CA . GLY A 1 98 ? -2.371 -4.202 -10.826 1.00 91.00 98 GLY A CA 1
ATOM 802 C C . GLY A 1 98 ? -2.739 -5.649 -10.479 1.00 91.00 98 GLY A C 1
ATOM 803 O O . GLY A 1 98 ? -2.901 -6.001 -9.314 1.00 91.00 98 GLY A O 1
ATOM 804 N N . LEU A 1 99 ? -2.873 -6.509 -11.496 1.00 90.88 99 LEU A N 1
ATOM 805 C CA . LEU A 1 99 ? -3.308 -7.905 -11.333 1.00 90.88 99 LEU A CA 1
ATOM 806 C C . LEU A 1 99 ? -2.403 -8.720 -10.390 1.00 90.88 99 LEU A C 1
ATOM 808 O O . LEU A 1 99 ? -2.880 -9.637 -9.722 1.00 90.88 99 LEU A O 1
ATOM 812 N N . VAL A 1 100 ? -1.114 -8.374 -10.299 1.00 89.69 100 VAL A N 1
ATOM 813 C CA . VAL A 1 100 ? -0.139 -9.085 -9.451 1.00 89.69 100 VAL A CA 1
ATOM 814 C C . VAL A 1 100 ? -0.486 -8.962 -7.959 1.00 89.69 100 VAL A C 1
ATOM 816 O O . VAL A 1 100 ? -0.090 -9.812 -7.164 1.00 89.69 100 VAL A O 1
ATOM 819 N N . LEU A 1 101 ? -1.337 -7.999 -7.577 1.00 92.38 101 LEU A N 1
ATOM 820 C CA . LEU A 1 101 ? -1.864 -7.877 -6.215 1.00 92.38 101 LEU A CA 1
ATOM 821 C C . LEU A 1 101 ? -2.560 -9.147 -5.715 1.00 92.38 101 LEU A C 1
ATOM 823 O O . LEU A 1 101 ? -2.585 -9.360 -4.505 1.00 92.38 101 LEU A O 1
ATOM 827 N N . LEU A 1 102 ? -3.069 -10.006 -6.610 1.00 92.56 102 LEU A N 1
ATOM 828 C CA . LEU A 1 102 ? -3.639 -11.312 -6.256 1.00 92.56 102 LEU A CA 1
ATOM 829 C C . LEU A 1 102 ? -2.699 -12.144 -5.370 1.00 92.56 102 LEU A C 1
ATOM 831 O O . LEU A 1 102 ? -3.161 -12.791 -4.431 1.00 92.56 102 LEU A O 1
ATOM 835 N N . ALA A 1 103 ? -1.384 -12.077 -5.605 1.00 92.00 103 ALA A N 1
ATOM 836 C CA . ALA A 1 103 ? -0.391 -12.790 -4.800 1.00 92.00 103 ALA A CA 1
ATOM 837 C C . ALA A 1 103 ? -0.361 -12.325 -3.330 1.00 92.00 103 ALA A C 1
ATOM 839 O O . ALA A 1 103 ? 0.010 -13.085 -2.437 1.00 92.00 103 ALA A O 1
ATOM 840 N N . HIS A 1 104 ? -0.810 -11.098 -3.056 1.00 93.81 104 HIS A N 1
ATOM 841 C CA . HIS A 1 104 ? -0.812 -10.490 -1.726 1.00 93.81 104 HIS A CA 1
ATOM 842 C C . HIS A 1 104 ? -2.168 -10.576 -1.015 1.00 93.81 104 HIS A C 1
ATOM 844 O O . HIS A 1 104 ? -2.284 -10.137 0.130 1.00 93.81 104 HIS A O 1
ATOM 850 N N . PHE A 1 105 ? -3.195 -11.172 -1.634 1.00 95.00 105 PHE A N 1
ATOM 851 C CA . PHE A 1 105 ? -4.549 -11.235 -1.066 1.00 95.00 105 PHE A CA 1
ATOM 852 C C . PHE A 1 105 ? -4.585 -11.874 0.315 1.00 95.00 105 PHE A C 1
ATOM 854 O O . PHE A 1 105 ? -5.256 -11.368 1.213 1.00 95.00 105 PHE A O 1
ATOM 861 N N . ARG A 1 106 ? -3.805 -12.945 0.501 1.00 95.88 106 ARG A N 1
ATOM 862 C CA . ARG A 1 106 ? -3.709 -13.671 1.771 1.00 95.88 106 ARG A CA 1
ATOM 863 C C . ARG A 1 106 ? -3.253 -12.788 2.936 1.00 95.88 106 ARG A C 1
ATOM 865 O O . ARG A 1 106 ? -3.540 -13.130 4.074 1.00 95.88 106 ARG A O 1
ATOM 872 N N . ARG A 1 107 ? -2.556 -11.683 2.664 1.00 96.62 107 ARG A N 1
ATOM 873 C CA . ARG A 1 107 ? -2.058 -10.738 3.674 1.00 96.62 107 ARG A CA 1
ATOM 874 C C . ARG A 1 107 ? -2.903 -9.466 3.737 1.00 96.62 107 ARG A C 1
ATOM 876 O O . ARG A 1 107 ? -3.250 -9.004 4.817 1.00 96.62 107 ARG A O 1
ATOM 883 N N . LEU A 1 108 ? -3.306 -8.946 2.576 1.00 96.88 108 LEU A N 1
ATOM 884 C CA . LEU A 1 108 ? -4.112 -7.729 2.460 1.00 96.88 108 LEU A CA 1
ATOM 885 C C . LEU A 1 108 ? -5.514 -7.884 3.055 1.00 96.88 108 LEU A C 1
ATOM 887 O O . LEU A 1 108 ?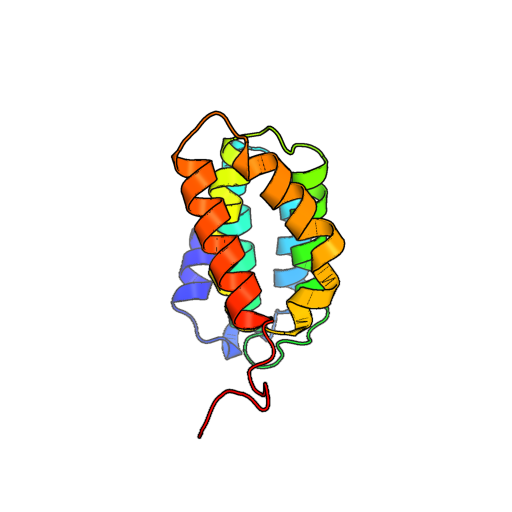 -5.931 -7.068 3.873 1.00 96.88 108 LEU A O 1
ATOM 891 N N . PHE A 1 109 ? -6.253 -8.922 2.655 1.00 96.81 109 PHE A N 1
ATOM 892 C CA . PHE A 1 109 ? -7.659 -9.050 3.040 1.00 96.81 109 PHE A CA 1
ATOM 893 C C . PHE A 1 109 ? -7.874 -9.304 4.533 1.00 96.81 109 PHE A C 1
ATOM 895 O O . PHE A 1 109 ? -8.798 -8.703 5.071 1.00 96.81 109 PHE A O 1
ATOM 902 N N . PRO A 1 110 ? -7.048 -10.093 5.249 1.00 97.62 110 PRO A N 1
ATOM 903 C CA . PRO A 1 110 ? -7.163 -10.180 6.702 1.00 97.62 110 PRO A CA 1
ATOM 904 C C . PRO A 1 110 ? -7.023 -8.826 7.403 1.00 97.62 110 PRO A C 1
ATOM 906 O O . PRO A 1 110 ? -7.836 -8.518 8.273 1.00 97.62 110 PRO A O 1
ATOM 909 N N . LEU A 1 111 ? -6.059 -7.993 6.989 1.00 97.44 111 LEU A N 1
ATOM 910 C CA . LEU A 1 111 ? -5.906 -6.638 7.526 1.00 97.44 111 LEU A CA 1
ATOM 911 C C . LEU A 1 111 ? -7.124 -5.772 7.195 1.00 97.44 111 LEU A C 1
ATOM 913 O O . LEU A 1 111 ? -7.689 -5.152 8.091 1.00 97.44 111 LEU A O 1
ATOM 917 N N . PHE A 1 112 ? -7.581 -5.775 5.940 1.00 97.56 112 PHE A N 1
ATOM 918 C CA . PHE A 1 112 ? -8.786 -5.039 5.550 1.00 97.56 112 PHE A CA 1
ATOM 919 C C . PHE A 1 112 ? -10.003 -5.476 6.361 1.00 97.56 112 PHE A C 1
ATOM 921 O O . PHE A 1 112 ? -10.681 -4.636 6.942 1.00 97.56 112 PHE A O 1
ATOM 928 N N . PHE A 1 113 ? -10.256 -6.777 6.475 1.00 96.19 113 PHE A N 1
ATOM 929 C CA . PHE A 1 113 ? -11.392 -7.295 7.228 1.00 96.19 113 PHE A CA 1
ATOM 930 C C . PHE A 1 113 ? -11.319 -6.952 8.709 1.00 96.19 113 PHE A C 1
ATOM 932 O O . PHE A 1 113 ? -12.331 -6.568 9.293 1.00 96.19 113 PHE A O 1
ATOM 939 N N . GLN A 1 114 ? -10.130 -7.009 9.302 1.00 96.00 114 GLN A N 1
ATOM 940 C CA . GLN A 1 114 ? -9.926 -6.557 10.669 1.00 96.00 114 GLN A CA 1
ATOM 941 C C . GLN A 1 114 ? -10.219 -5.057 10.820 1.00 96.00 114 GLN A C 1
ATOM 943 O O . GLN A 1 114 ? -10.853 -4.645 11.787 1.00 96.00 114 GLN A O 1
ATOM 948 N N . TRP A 1 115 ? -9.776 -4.234 9.874 1.00 97.56 115 TRP A N 1
ATOM 949 C CA . TRP A 1 115 ? -9.894 -2.779 9.945 1.00 97.56 115 TRP A CA 1
ATOM 950 C C . TRP A 1 115 ? -11.263 -2.227 9.547 1.00 97.56 115 TRP A C 1
ATOM 952 O O . TRP A 1 115 ? -11.607 -1.138 9.989 1.00 97.56 115 TRP A O 1
ATOM 962 N N . MET A 1 116 ? -12.078 -2.973 8.796 1.00 95.94 116 MET A N 1
ATOM 963 C CA . MET A 1 116 ? -13.490 -2.621 8.570 1.00 95.94 116 MET A CA 1
ATOM 964 C C . MET A 1 116 ? -14.316 -2.618 9.864 1.00 95.94 116 MET A C 1
ATOM 966 O O . MET A 1 116 ? -15.390 -2.032 9.890 1.00 95.94 116 MET A O 1
ATOM 970 N N . HIS A 1 117 ? -13.817 -3.258 10.924 1.00 94.69 117 HIS A N 1
ATOM 971 C CA . HIS A 1 117 ? -14.430 -3.276 12.252 1.00 94.69 117 HIS A CA 1
ATOM 972 C C . HIS A 1 117 ? -13.714 -2.337 13.237 1.00 94.69 117 HIS A C 1
ATOM 974 O O . HIS A 1 117 ? -13.825 -2.521 14.446 1.00 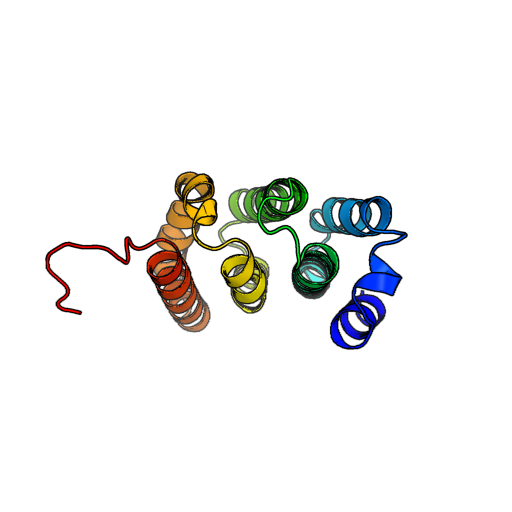94.69 117 HIS A O 1
ATOM 980 N N . ALA A 1 118 ? -12.907 -1.389 12.749 1.00 94.69 118 ALA A N 1
ATOM 981 C CA . ALA A 1 118 ? -12.304 -0.373 13.606 1.00 94.69 118 ALA A CA 1
ATOM 982 C C . ALA A 1 118 ? -13.366 0.613 14.119 1.00 94.69 118 ALA A C 1
ATOM 984 O O . ALA A 1 118 ? -14.341 0.884 13.430 1.00 94.69 118 ALA A O 1
AT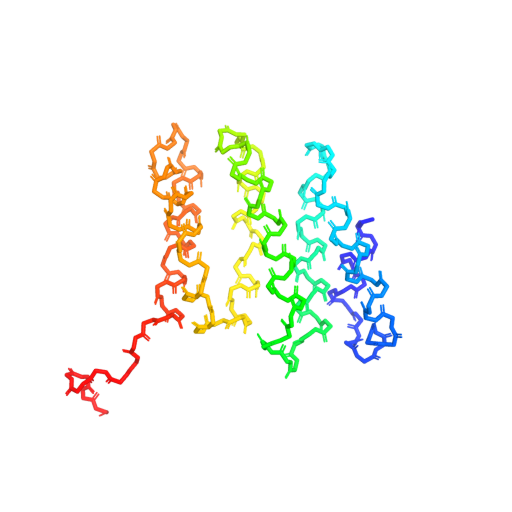OM 985 N N . ASP A 1 119 ? -13.131 1.207 15.288 1.00 93.06 119 ASP A N 1
ATOM 986 C CA . ASP A 1 119 ? -14.076 2.136 15.927 1.00 93.06 119 ASP A CA 1
ATOM 987 C C . ASP A 1 119 ? -14.089 3.550 15.301 1.00 93.06 119 ASP A C 1
ATOM 989 O O . ASP A 1 119 ? -14.734 4.453 15.831 1.00 93.06 119 ASP A O 1
ATOM 993 N N . ASP A 1 120 ? -13.343 3.786 14.213 1.00 94.62 120 ASP A N 1
ATOM 994 C CA . ASP A 1 120 ? -13.214 5.097 13.570 1.00 94.62 120 ASP A CA 1
ATOM 995 C C . ASP A 1 120 ? -13.596 5.085 12.082 1.00 94.62 120 ASP A C 1
ATOM 997 O O . ASP A 1 120 ? -13.064 4.304 11.288 1.00 94.62 120 ASP A O 1
ATOM 1001 N N . ASP A 1 121 ? -14.468 6.023 11.700 1.00 96.12 121 ASP A N 1
ATOM 1002 C CA . ASP A 1 121 ? -15.018 6.138 10.343 1.00 96.12 121 ASP A CA 1
ATOM 1003 C C . ASP A 1 121 ? -13.943 6.383 9.275 1.00 96.12 121 ASP A C 1
ATOM 1005 O O . ASP A 1 121 ? -14.052 5.876 8.158 1.00 96.12 121 ASP A O 1
ATOM 1009 N N . GLU A 1 122 ? -12.880 7.129 9.606 1.00 97.00 122 GLU A N 1
ATOM 1010 C CA . GLU A 1 122 ? -11.778 7.417 8.675 1.00 97.00 122 GLU A CA 1
ATOM 1011 C C . GLU A 1 122 ? -11.097 6.124 8.216 1.00 97.00 122 GLU A C 1
ATOM 1013 O O . GLU A 1 122 ? -10.883 5.922 7.019 1.00 97.00 122 GLU A O 1
ATOM 1018 N N . THR A 1 123 ? -10.799 5.217 9.150 1.00 97.00 123 THR A N 1
ATOM 1019 C CA . THR A 1 123 ? -10.267 3.898 8.812 1.00 97.00 123 THR A CA 1
ATOM 1020 C C . THR A 1 123 ? -11.230 3.133 7.917 1.00 97.00 123 THR A C 1
ATOM 1022 O O . THR A 1 123 ? -10.799 2.604 6.894 1.00 97.00 123 THR A O 1
ATOM 1025 N N . ILE A 1 124 ? -12.508 3.048 8.296 1.00 97.69 124 ILE A N 1
ATOM 1026 C CA . ILE A 1 124 ? -13.493 2.244 7.563 1.00 97.69 124 ILE A CA 1
ATOM 1027 C C . ILE A 1 124 ? -13.597 2.742 6.118 1.00 97.69 124 ILE A C 1
ATOM 1029 O O . ILE A 1 124 ? -13.485 1.944 5.186 1.00 97.69 124 ILE A O 1
ATOM 1033 N N . LEU A 1 125 ? -13.732 4.057 5.920 1.00 98.12 125 LEU A N 1
ATOM 1034 C CA . LEU A 1 125 ? -13.793 4.677 4.597 1.00 98.12 125 LEU A CA 1
ATOM 1035 C C . LEU A 1 125 ? -12.552 4.359 3.761 1.00 98.12 125 LEU A C 1
ATOM 1037 O O . LEU A 1 125 ? -12.674 3.857 2.643 1.00 98.12 125 LEU A O 1
ATOM 1041 N N . LEU A 1 126 ? -11.360 4.574 4.320 1.00 98.25 126 LEU A N 1
ATOM 1042 C CA . LEU A 1 126 ? -10.106 4.299 3.625 1.00 98.25 126 LEU A CA 1
ATOM 1043 C C . LEU A 1 126 ? -9.966 2.815 3.256 1.00 98.25 126 LEU A C 1
ATOM 1045 O O . LEU A 1 126 ? -9.537 2.491 2.149 1.00 98.25 126 LEU A O 1
ATOM 1049 N N . VAL A 1 127 ? -10.343 1.896 4.147 1.00 98.06 127 VAL A N 1
ATOM 1050 C CA . VAL A 1 127 ? -10.314 0.456 3.857 1.00 98.06 127 VAL A CA 1
ATOM 1051 C C . VAL A 1 127 ? -11.269 0.114 2.721 1.00 98.06 127 VAL A C 1
ATOM 1053 O O . VAL A 1 127 ? -10.868 -0.590 1.797 1.00 98.06 127 VAL A O 1
ATOM 1056 N N . LEU A 1 128 ? -12.502 0.621 2.749 1.00 98.00 128 LEU A N 1
ATOM 1057 C CA . LEU A 1 128 ? -13.490 0.370 1.698 1.00 98.00 128 LEU A CA 1
ATOM 1058 C C . LEU A 1 128 ? -13.017 0.895 0.337 1.00 98.00 128 LEU A C 1
ATOM 1060 O O . LEU A 1 128 ? -13.158 0.201 -0.674 1.00 98.00 128 LEU A O 1
ATOM 1064 N N . GLU A 1 129 ? -12.392 2.074 0.301 1.00 97.94 129 GLU A N 1
ATOM 1065 C CA . GLU A 1 129 ? -11.762 2.600 -0.911 1.00 97.94 129 GLU A CA 1
ATOM 1066 C C . GLU A 1 129 ? -10.648 1.679 -1.419 1.00 97.94 129 GLU A C 1
ATOM 1068 O O . GLU A 1 129 ? -10.634 1.313 -2.596 1.00 97.94 129 GLU A O 1
ATOM 1073 N N . ARG A 1 130 ? -9.733 1.243 -0.542 1.00 97.69 130 ARG A N 1
ATOM 1074 C CA . ARG A 1 130 ? -8.627 0.359 -0.937 1.00 97.69 130 ARG A CA 1
ATOM 1075 C C . ARG A 1 130 ? -9.120 -1.025 -1.370 1.00 97.69 130 ARG A C 1
ATOM 1077 O O . ARG A 1 130 ? -8.624 -1.542 -2.369 1.00 97.69 130 ARG A O 1
ATOM 1084 N N . VAL A 1 131 ? -10.130 -1.596 -0.709 1.00 97.25 131 VAL A N 1
ATOM 1085 C CA . VAL A 1 131 ? -10.786 -2.853 -1.121 1.00 97.25 131 VAL A CA 1
ATOM 1086 C C . VAL A 1 131 ? -11.409 -2.698 -2.505 1.00 97.25 131 VAL A C 1
ATOM 1088 O O . VAL A 1 131 ? -11.208 -3.559 -3.366 1.00 97.25 131 VAL A O 1
ATOM 1091 N N . ARG A 1 132 ? -12.114 -1.589 -2.761 1.00 96.25 132 ARG A N 1
ATOM 1092 C CA . ARG A 1 132 ? -12.670 -1.282 -4.084 1.00 96.25 132 ARG A CA 1
ATOM 1093 C C . ARG A 1 132 ? -11.570 -1.199 -5.141 1.00 96.25 132 ARG A C 1
ATOM 1095 O O . ARG A 1 132 ? -11.726 -1.796 -6.208 1.00 96.25 132 ARG A O 1
ATOM 1102 N N . THR A 1 133 ? -10.467 -0.508 -4.857 1.00 95.94 133 THR A N 1
ATOM 1103 C CA . THR A 1 133 ? -9.326 -0.379 -5.775 1.00 95.94 133 THR A CA 1
ATOM 1104 C C . THR A 1 133 ? -8.695 -1.739 -6.072 1.00 95.94 133 THR A C 1
ATOM 1106 O O . THR A 1 133 ? -8.602 -2.121 -7.238 1.00 95.94 133 THR A O 1
ATOM 1109 N N . VAL A 1 134 ? -8.346 -2.522 -5.045 1.00 95.62 134 VAL A N 1
ATOM 1110 C CA . VAL A 1 134 ? -7.759 -3.864 -5.210 1.00 95.62 134 VAL A CA 1
ATOM 1111 C C . VAL A 1 134 ? -8.692 -4.777 -6.003 1.00 95.62 134 VAL A C 1
ATOM 1113 O O . VAL A 1 134 ? -8.254 -5.426 -6.954 1.00 95.62 134 VAL A O 1
ATOM 1116 N N . THR A 1 135 ? -9.987 -4.780 -5.679 1.00 93.62 135 THR A N 1
ATOM 1117 C CA . THR A 1 135 ? -10.986 -5.586 -6.395 1.00 93.62 135 THR A CA 1
ATOM 1118 C C . THR A 1 135 ? -11.072 -5.159 -7.858 1.00 93.62 135 THR A C 1
ATOM 1120 O O . THR A 1 135 ? -10.950 -5.996 -8.741 1.00 93.62 135 THR A O 1
ATOM 1123 N N . LYS A 1 136 ? -11.178 -3.859 -8.157 1.00 93.31 136 LYS A N 1
ATOM 1124 C CA . LYS A 1 136 ? -11.248 -3.346 -9.538 1.00 93.31 136 LYS A CA 1
ATOM 1125 C C . LYS A 1 136 ? -10.000 -3.676 -10.369 1.00 93.31 136 LYS A C 1
ATOM 1127 O O . LYS A 1 136 ? -10.106 -3.885 -11.579 1.00 93.31 136 LYS A O 1
ATOM 1132 N N . LEU A 1 137 ? -8.821 -3.675 -9.747 1.00 92.25 137 LEU A N 1
ATOM 1133 C CA . LEU A 1 137 ? -7.547 -3.960 -10.415 1.00 92.25 137 LEU A CA 1
ATOM 1134 C C . LEU A 1 137 ? -7.338 -5.450 -10.699 1.00 92.25 137 LEU A C 1
ATOM 1136 O O . LEU A 1 137 ? -6.662 -5.795 -11.666 1.00 92.25 137 LEU A O 1
ATOM 1140 N N . THR A 1 138 ? -7.919 -6.316 -9.874 1.00 91.50 138 THR A N 1
ATOM 1141 C CA . THR A 1 138 ? -7.751 -7.775 -9.956 1.00 91.50 138 THR A CA 1
ATOM 1142 C C . THR A 1 138 ? -8.952 -8.498 -10.560 1.00 91.50 138 THR A C 1
ATOM 1144 O O . THR A 1 138 ? -8.837 -9.665 -10.930 1.00 91.50 138 THR A O 1
ATOM 1147 N N . TRP A 1 139 ? -10.095 -7.818 -10.698 1.00 84.25 139 TRP A N 1
ATOM 1148 C CA . TRP A 1 139 ? -11.295 -8.390 -11.294 1.00 84.25 139 TRP A CA 1
ATOM 1149 C C . TRP A 1 139 ? -11.066 -8.777 -12.755 1.00 84.25 139 TRP A C 1
ATOM 1151 O O . TRP A 1 139 ? -10.493 -8.022 -13.547 1.00 84.25 139 TRP A O 1
ATOM 1161 N N . ILE A 1 140 ? -11.574 -9.951 -13.126 1.00 69.12 140 ILE A N 1
ATOM 1162 C CA . ILE A 1 140 ? -11.501 -10.475 -14.487 1.00 69.12 140 ILE A CA 1
ATOM 1163 C C . ILE A 1 140 ? -12.364 -9.587 -15.390 1.00 69.12 140 ILE A C 1
ATOM 1165 O O . ILE A 1 140 ? -13.591 -9.638 -15.352 1.00 69.12 140 ILE A O 1
ATOM 1169 N N . ARG A 1 141 ? -11.717 -8.759 -16.217 1.00 64.19 141 ARG A N 1
ATOM 1170 C CA . ARG A 1 141 ? -12.401 -7.840 -17.147 1.00 64.19 141 ARG A CA 1
ATOM 1171 C C . ARG A 1 141 ? -13.053 -8.540 -18.345 1.00 64.19 141 ARG A C 1
ATOM 1173 O O . ARG A 1 141 ? -13.900 -7.941 -18.990 1.00 64.19 141 ARG A O 1
ATOM 1180 N N . ASN A 1 142 ? -12.711 -9.804 -18.600 1.00 50.78 142 ASN A N 1
ATOM 1181 C CA . ASN A 1 142 ? -13.266 -10.614 -19.688 1.00 50.78 142 ASN A CA 1
ATOM 1182 C C . ASN A 1 142 ? -14.211 -11.695 -19.143 1.00 50.78 142 ASN A C 1
ATOM 1184 O O . ASN A 1 142 ? -13.984 -12.888 -19.337 1.00 50.78 142 ASN A O 1
ATOM 1188 N N . SER A 1 143 ? -15.256 -11.286 -18.424 1.00 45.81 143 SER A N 1
ATOM 1189 C CA . SER A 1 143 ? -16.408 -12.166 -18.220 1.00 45.81 143 SER A CA 1
ATOM 1190 C C . SER A 1 143 ? -17.175 -12.253 -19.547 1.00 45.81 143 SER A C 1
ATOM 1192 O O . SER A 1 143 ? -17.459 -11.201 -20.121 1.00 45.81 143 SER A O 1
ATOM 1194 N N . PRO A 1 144 ? -17.552 -13.448 -20.042 1.00 53.53 144 PRO A N 1
ATOM 1195 C CA . PRO A 1 144 ? -18.354 -13.595 -21.264 1.00 53.53 144 PRO A CA 1
ATOM 1196 C C . PRO A 1 144 ? -19.759 -12.965 -21.166 1.00 53.53 144 PRO A C 1
ATOM 1198 O O . PRO A 1 144 ? -20.501 -12.989 -22.139 1.00 53.53 144 PRO A O 1
ATOM 1201 N N . TYR A 1 145 ? -20.118 -12.398 -20.010 1.00 54.47 145 TYR A N 1
ATOM 1202 C CA . TYR A 1 145 ? -21.394 -11.736 -19.731 1.00 54.47 145 TYR A CA 1
ATOM 1203 C C . TYR A 1 145 ? -21.335 -10.200 -19.797 1.00 54.47 145 TYR A C 1
ATOM 1205 O O . TYR A 1 145 ? -22.292 -9.541 -19.399 1.00 54.47 145 TYR A O 1
ATOM 1213 N N . ILE A 1 146 ? -20.220 -9.613 -20.242 1.00 50.84 146 ILE A N 1
ATOM 1214 C CA . ILE A 1 146 ? -20.108 -8.166 -20.468 1.00 50.84 146 ILE A CA 1
ATOM 1215 C C . ILE A 1 146 ? -20.016 -7.962 -21.981 1.00 50.84 146 ILE A C 1
ATOM 1217 O O . ILE A 1 146 ? -18.970 -8.211 -22.582 1.00 50.84 146 ILE A O 1
ATOM 1221 N N . GLU A 1 147 ? -21.143 -7.600 -22.598 1.00 47.22 147 GLU A N 1
ATOM 1222 C CA . GLU A 1 147 ? -21.222 -7.270 -24.025 1.00 47.22 147 GLU A CA 1
ATOM 1223 C C . GLU A 1 147 ? -20.258 -6.119 -24.365 1.00 47.22 147 GLU A C 1
ATOM 1225 O O . GLU A 1 147 ? -20.060 -5.201 -23.566 1.00 47.22 147 GLU A O 1
ATOM 1230 N N . ARG A 1 148 ? -19.605 -6.242 -25.527 1.00 43.28 148 ARG A N 1
ATOM 1231 C CA . ARG A 1 148 ? -18.558 -5.341 -26.031 1.00 43.28 148 ARG A CA 1
ATOM 1232 C C . ARG A 1 148 ? -19.098 -3.990 -26.476 1.00 43.28 148 ARG A C 1
ATOM 1234 O O . ARG A 1 148 ? -20.147 -3.985 -27.153 1.00 43.28 148 ARG A O 1
#

Secondary structure (DSSP, 8-state):
-HHHHHHHHHS-HHHHHTTHHHHHHHHHHHTT--HHHHHHHHHHHHHHHHHHTTT-TT-HHHHHHHHHHHHHHHHSTT-HHHHHHHHHHTHHHHHHHGGGGGGGHHHHHHHHHHHTT-S-HHHHHHHHHHHHHHHHHHS-S--TTS--

Sequence (148 aa):
MVSFIHLAKNVNAAELGWYEDVILDACCQNIASSDEIWNLVVEMSVVLLTCIQRSNPRSTWFEKILSEMLSHLERHPRNKERRISWLKHIEQLFNVVGLVLLAHFRRLFPLFFQWMHADDDETILLVLERVRTVTKLTWIRNSPYIER

InterPro domains:
  IPR016024 Armadillo-type fold [SSF48371] (9-124)